Protein AF-M4B7A1-F1 (afdb_monomer)

pLDDT: mean 79.6, std 13.52, range [36.0, 95.0]

Mean predicted aligned error: 8.7 Å

Radius of gyration: 15.95 Å; Cα contacts (8 Å, |Δi|>4): 162; chains: 1; bounding box: 47×27×47 Å

Foldseek 3Di:
DPDPPPDDFDPVLQLQQQLVWAFPFDAPGDPQQRRGWTWGAGPNWIWIWRNNDLFWIWTDGPRDIDIGGHDPDDPPPPCPDDPPPDDCPDDDDDRHPSNCCRNGVD

Nearest PDB structures (foldseek):
  1t4q-assembly1_A  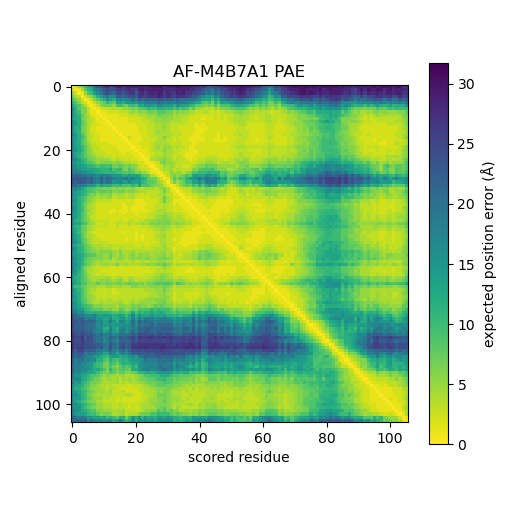TM=3.601E-01  e=7.080E+00  Homo sapiens
  31bi-assembly1_A  TM=3.281E-01  e=7.515E+00  Homo sapiens
  1too-assembly1_A  TM=3.413E-01  e=7.977E+00  Homo sapiens

Secondary structure (DSSP, 8-state):
-------PPPHHHHHHHHHT-EEEE-TTTSTT-TT-EEEEEETTEEEEEEE-SSSEEEEEESS-EEEEE--SS-PPPP----SSS--------PPPHHHHHHHH--

Organism: Hyaloperonospora arabidopsidis (strain Emoy2) (NCBI:txid559515)

Solvent-accessible surface area (backbone atoms only — not comparable to full-atom values): 6380 Å² total; per-residue (Å²): 135,81,77,82,76,84,77,76,62,56,67,67,35,44,54,49,11,51,32,64,43,42,81,74,36,54,56,71,69,42,82,77,13,45,70,10,28,24,47,27,52,23,86,88,43,61,28,43,34,31,25,51,50,74,46,32,37,37,32,45,37,95,90,53,70,47,80,45,73,62,71,97,59,85,69,79,74,74,84,78,66,62,88,77,81,66,74,83,86,72,79,88,76,81,80,34,74,57,22,41,31,61,72,62,65,94

Sequence (106 aa):
MESGKLTLPPINAIVRGIMSATRVAAPGSAGQCTNGQYDVSADGNKFTLCALSDQQFLLTGSNMDIAVDFANFWGTPPNFGSRSGCKKVVKPVSVTSIGKSLLTTK

Structure (mmCIF, N/CA/C/O backbone):
data_AF-M4B7A1-F1
#
_entry.id   AF-M4B7A1-F1
#
loop_
_atom_site.group_PDB
_atom_site.id
_atom_site.type_symbol
_atom_site.label_atom_id
_atom_site.label_alt_id
_atom_site.label_comp_id
_atom_site.label_asym_id
_atom_site.label_entity_id
_atom_site.label_seq_id
_atom_site.pdbx_PDB_ins_code
_atom_site.Cartn_x
_atom_site.Cartn_y
_atom_site.Cartn_z
_atom_site.occupancy
_atom_site.B_iso_or_equiv
_atom_site.auth_seq_id
_atom_site.auth_comp_id
_atom_site.auth_asym_id
_atom_site.auth_atom_id
_atom_site.pdbx_PDB_model_num
ATOM 1 N N . MET A 1 1 ? 7.398 0.462 33.583 1.00 36.00 1 MET A N 1
ATOM 2 C CA . MET A 1 1 ? 7.827 0.425 32.169 1.00 36.00 1 MET A CA 1
ATOM 3 C C . MET A 1 1 ? 6.661 -0.153 31.393 1.00 36.00 1 MET A C 1
ATOM 5 O O . MET A 1 1 ? 6.396 -1.340 31.515 1.00 36.00 1 MET A O 1
ATOM 9 N N . GLU A 1 2 ? 5.863 0.701 30.757 1.00 44.91 2 GLU A N 1
ATOM 10 C CA . GLU A 1 2 ? 4.679 0.264 30.015 1.00 44.91 2 GLU A CA 1
ATOM 11 C C . GLU A 1 2 ? 5.154 -0.376 28.709 1.00 44.91 2 GLU A C 1
ATOM 13 O O . GLU A 1 2 ? 5.884 0.247 27.938 1.00 44.91 2 GLU A O 1
ATOM 18 N N . SER A 1 3 ? 4.829 -1.655 28.517 1.00 50.06 3 SER A N 1
ATOM 19 C CA . SER A 1 3 ? 5.121 -2.395 27.291 1.00 50.06 3 SER A CA 1
ATOM 20 C C . SER A 1 3 ? 4.575 -1.595 26.110 1.00 50.06 3 SER A C 1
ATOM 22 O O . SER A 1 3 ? 3.367 -1.372 26.043 1.00 50.06 3 SER A O 1
ATOM 24 N N . GLY A 1 4 ? 5.452 -1.123 25.217 1.00 53.62 4 GLY A N 1
ATOM 25 C CA . GLY A 1 4 ? 5.074 -0.291 24.075 1.00 53.62 4 GLY A CA 1
ATOM 26 C C . GLY A 1 4 ? 3.923 -0.936 23.311 1.00 53.62 4 GLY A C 1
ATOM 27 O O . GLY A 1 4 ? 4.063 -2.022 22.750 1.00 53.62 4 GLY A O 1
ATOM 28 N N . LYS A 1 5 ? 2.749 -0.306 23.358 1.00 56.62 5 LYS A N 1
ATOM 29 C CA . LYS A 1 5 ? 1.529 -0.847 22.769 1.00 56.62 5 LYS A CA 1
ATOM 30 C C . LYS A 1 5 ? 1.660 -0.778 21.250 1.00 56.62 5 LYS A C 1
ATOM 32 O O . LYS A 1 5 ? 1.539 0.301 20.669 1.00 56.62 5 LYS A O 1
ATOM 37 N N . LEU A 1 6 ? 1.916 -1.921 20.610 1.00 62.50 6 LEU A N 1
ATOM 38 C CA . LEU A 1 6 ? 1.896 -2.041 19.154 1.00 62.50 6 LEU A CA 1
ATOM 39 C C . LEU A 1 6 ? 0.498 -1.643 18.662 1.00 62.50 6 LEU A C 1
ATOM 41 O O . LEU A 1 6 ? -0.471 -2.384 18.825 1.00 62.50 6 LEU A O 1
ATOM 45 N N . THR A 1 7 ? 0.385 -0.432 18.125 1.00 71.00 7 THR A N 1
ATOM 46 C CA . THR A 1 7 ? -0.884 0.113 17.644 1.00 71.00 7 THR A CA 1
ATOM 47 C C . THR A 1 7 ? -0.940 -0.108 16.144 1.00 71.00 7 THR A C 1
ATOM 49 O O . THR A 1 7 ? -0.351 0.642 15.371 1.00 71.00 7 THR A O 1
ATOM 52 N N . LEU A 1 8 ? -1.611 -1.186 15.746 1.00 78.12 8 LEU A N 1
ATOM 53 C CA . LEU A 1 8 ? -1.846 -1.495 14.341 1.00 78.12 8 LEU A CA 1
ATOM 54 C C . LEU A 1 8 ? -2.878 -0.507 13.779 1.00 78.12 8 LEU A C 1
ATOM 56 O O . LEU A 1 8 ? -3.968 -0.398 14.357 1.00 78.12 8 LEU A O 1
ATOM 60 N N . PRO A 1 9 ? -2.592 0.186 12.662 1.00 85.56 9 PRO A N 1
ATOM 61 C CA . PRO A 1 9 ? -3.597 1.011 12.015 1.00 85.56 9 PRO A CA 1
ATOM 62 C C . PRO A 1 9 ? -4.803 0.147 11.619 1.00 85.56 9 PRO A C 1
ATOM 64 O O . PRO A 1 9 ? -4.632 -1.003 11.197 1.00 85.56 9 PRO A O 1
ATOM 67 N N . PRO A 1 10 ? -6.035 0.676 11.686 1.00 87.31 10 PRO A N 1
ATOM 68 C CA . PRO A 1 10 ? -7.195 -0.040 11.175 1.00 87.31 10 PRO A CA 1
ATOM 69 C C . PRO A 1 10 ? -6.989 -0.434 9.706 1.00 87.31 10 PRO A C 1
ATOM 71 O O . PRO A 1 10 ? -6.509 0.378 8.916 1.00 87.31 10 PRO A O 1
ATOM 74 N N . ILE A 1 11 ? -7.441 -1.625 9.295 1.00 85.81 11 ILE A N 1
ATOM 75 C CA . ILE A 1 11 ? -7.291 -2.108 7.903 1.00 85.81 11 ILE A CA 1
ATOM 76 C C . ILE A 1 11 ? -7.790 -1.069 6.889 1.00 85.81 11 ILE A C 1
ATOM 78 O O . ILE A 1 11 ? -7.120 -0.776 5.906 1.00 85.81 11 ILE A O 1
ATOM 82 N N . ASN A 1 12 ? -8.927 -0.421 7.158 1.00 86.88 12 ASN A N 1
ATOM 83 C CA . ASN A 1 12 ? -9.449 0.624 6.272 1.00 86.88 12 ASN A CA 1
ATOM 84 C C . ASN A 1 12 ? -8.545 1.859 6.177 1.00 86.88 12 ASN A C 1
ATOM 86 O O . ASN A 1 12 ? -8.596 2.560 5.171 1.00 86.88 12 ASN A O 1
ATOM 90 N N . ALA A 1 13 ? -7.769 2.173 7.215 1.00 89.94 13 ALA A N 1
ATOM 91 C CA . ALA A 1 13 ? -6.789 3.249 7.159 1.00 89.94 13 ALA A CA 1
ATOM 92 C C . ALA A 1 13 ? -5.606 2.862 6.266 1.00 89.94 13 ALA A C 1
ATOM 94 O O . ALA A 1 13 ? -5.197 3.680 5.451 1.00 89.94 13 ALA A O 1
ATOM 95 N N . ILE A 1 14 ? -5.137 1.612 6.348 1.00 89.75 14 ILE A N 1
ATOM 96 C CA . ILE A 1 14 ? -4.092 1.073 5.464 1.00 89.75 14 ILE A CA 1
ATOM 97 C C . ILE A 1 14 ? -4.569 1.109 4.012 1.00 89.75 14 ILE A C 1
ATOM 99 O O . ILE A 1 14 ? -3.914 1.704 3.162 1.00 89.75 14 ILE A O 1
ATOM 103 N N . VAL A 1 15 ? -5.759 0.563 3.737 1.00 89.50 15 VAL A N 1
ATOM 104 C CA . VAL A 1 15 ? -6.344 0.558 2.388 1.00 89.50 15 VAL A CA 1
ATOM 105 C C . VAL A 1 15 ? -6.497 1.985 1.859 1.00 89.50 15 VAL A C 1
ATOM 107 O O . VAL A 1 15 ? -6.088 2.255 0.734 1.00 89.50 15 VAL A O 1
ATOM 110 N N . ARG A 1 16 ? -7.018 2.927 2.661 1.00 91.12 16 ARG A N 1
ATOM 111 C CA . ARG A 1 16 ? -7.093 4.346 2.266 1.00 91.12 16 ARG A CA 1
ATOM 112 C C . ARG A 1 16 ? -5.722 4.941 1.964 1.00 91.12 16 ARG A C 1
ATOM 114 O O . ARG A 1 16 ? -5.603 5.633 0.962 1.00 91.12 16 ARG A O 1
ATOM 121 N N . GLY A 1 17 ? -4.720 4.647 2.789 1.00 92.69 17 GLY A N 1
ATOM 122 C CA . GLY A 1 17 ? -3.351 5.107 2.587 1.00 92.69 17 GLY A CA 1
ATOM 123 C C . GLY A 1 17 ? -2.770 4.628 1.258 1.00 92.69 17 GLY A C 1
ATOM 124 O O . GLY A 1 17 ? -2.199 5.428 0.525 1.00 92.69 17 GLY A O 1
ATOM 125 N N . ILE A 1 18 ? -2.983 3.356 0.905 1.00 91.94 18 ILE A N 1
ATOM 126 C CA . ILE A 1 18 ? -2.575 2.800 -0.397 1.00 91.94 18 ILE A CA 1
ATOM 127 C C . ILE A 1 18 ? -3.319 3.515 -1.535 1.00 91.94 18 ILE A C 1
ATOM 129 O O . ILE A 1 18 ? -2.720 3.872 -2.546 1.00 91.94 18 ILE A O 1
ATOM 133 N N . MET A 1 19 ? -4.619 3.790 -1.370 1.00 92.19 19 MET A N 1
ATOM 134 C CA . MET A 1 19 ? -5.395 4.533 -2.372 1.00 92.19 19 MET A CA 1
ATOM 135 C C . MET A 1 19 ? -4.943 5.997 -2.519 1.00 92.19 19 MET A C 1
ATOM 137 O O . MET A 1 19 ? -5.276 6.635 -3.512 1.00 92.19 19 MET A O 1
ATOM 141 N N . SER A 1 20 ? -4.191 6.553 -1.574 1.00 93.00 20 SER A N 1
ATOM 142 C CA . SER A 1 20 ? -3.640 7.912 -1.643 1.00 93.00 20 SER A CA 1
ATOM 143 C C . SER A 1 20 ? -2.111 7.930 -1.696 1.00 93.00 20 SER A C 1
ATOM 145 O O . SER A 1 20 ? -1.502 8.928 -1.313 1.00 93.00 20 SER A O 1
ATOM 147 N N . ALA A 1 21 ? -1.487 6.825 -2.110 1.00 93.25 21 ALA A N 1
ATOM 148 C CA . ALA A 1 21 ? -0.037 6.707 -2.143 1.00 93.25 21 ALA A CA 1
ATOM 149 C C . ALA A 1 21 ? 0.586 7.720 -3.117 1.00 93.25 21 ALA A C 1
ATOM 151 O O . ALA A 1 21 ? 0.022 8.010 -4.174 1.00 93.25 21 ALA A O 1
ATOM 152 N N . THR A 1 22 ? 1.771 8.230 -2.786 1.00 93.88 22 THR A N 1
ATOM 153 C CA . THR A 1 22 ? 2.520 9.147 -3.662 1.00 93.88 22 THR A CA 1
ATOM 154 C C . THR A 1 22 ? 3.769 8.455 -4.175 1.00 93.88 22 THR A C 1
ATOM 156 O O . THR A 1 22 ? 4.528 7.914 -3.383 1.00 93.88 22 THR A O 1
ATOM 159 N N . ARG A 1 23 ? 4.002 8.452 -5.491 1.00 90.44 23 ARG A N 1
ATOM 160 C CA . ARG A 1 23 ? 5.191 7.817 -6.077 1.00 90.44 23 ARG A CA 1
ATOM 161 C C . ARG A 1 23 ? 6.456 8.584 -5.680 1.00 90.44 23 ARG A C 1
ATOM 163 O O . ARG A 1 23 ? 6.553 9.777 -5.943 1.00 90.44 23 ARG A O 1
ATOM 170 N N . VAL A 1 24 ? 7.425 7.867 -5.120 1.00 91.12 24 VAL A N 1
ATOM 171 C CA . VAL A 1 24 ? 8.759 8.365 -4.745 1.00 91.12 24 VAL A CA 1
ATOM 172 C C . VAL A 1 24 ? 9.808 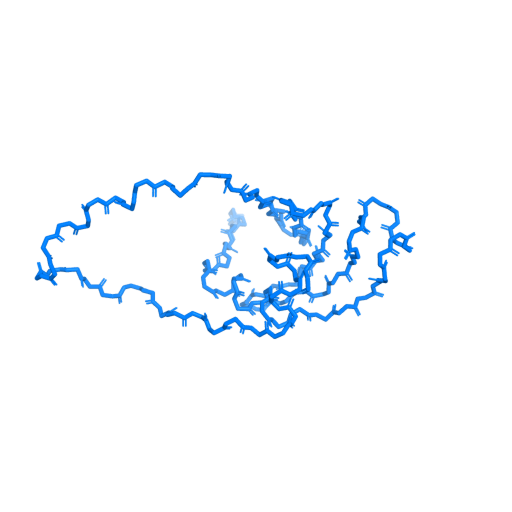7.911 -5.758 1.00 91.12 24 VAL A C 1
ATOM 174 O O . VAL A 1 24 ? 10.717 8.665 -6.088 1.00 91.12 24 VAL A O 1
ATOM 177 N N . ALA A 1 25 ? 9.653 6.702 -6.307 1.00 86.62 25 ALA A N 1
ATOM 178 C CA . ALA A 1 25 ?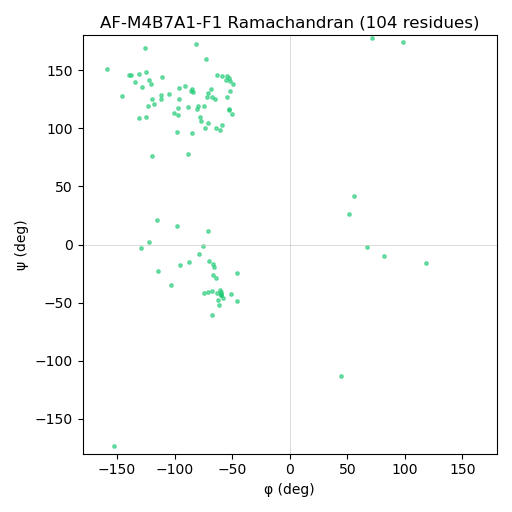 10.538 6.179 -7.341 1.00 86.62 25 ALA A CA 1
ATOM 179 C C . ALA A 1 25 ? 9.771 5.459 -8.455 1.00 86.62 25 ALA A C 1
ATOM 181 O O . ALA A 1 25 ? 8.740 4.809 -8.235 1.00 86.62 25 ALA A O 1
ATOM 182 N N . ALA A 1 26 ? 10.294 5.581 -9.673 1.00 82.44 26 ALA A N 1
ATOM 183 C CA . ALA A 1 26 ? 9.797 4.859 -10.833 1.00 82.44 26 ALA A CA 1
ATOM 184 C C . ALA A 1 26 ? 10.179 3.363 -10.767 1.00 82.44 26 ALA A C 1
ATOM 186 O O . ALA A 1 26 ? 11.114 2.993 -10.046 1.00 82.44 26 ALA A O 1
ATOM 187 N N . PRO A 1 27 ? 9.469 2.495 -11.511 1.00 79.62 27 PRO A N 1
ATOM 188 C CA . PRO A 1 27 ? 9.836 1.089 -11.659 1.00 79.62 27 PRO A CA 1
ATOM 189 C C . PRO A 1 27 ? 11.303 0.941 -12.084 1.00 79.62 27 PRO A C 1
ATOM 191 O O . PRO A 1 27 ? 11.817 1.756 -12.852 1.00 79.62 27 PRO A O 1
ATOM 194 N N . GLY A 1 28 ? 12.000 -0.054 -11.537 1.00 71.75 28 GLY A N 1
ATOM 195 C CA . GLY A 1 28 ? 13.422 -0.305 -11.820 1.00 71.75 28 GLY A CA 1
ATOM 196 C C . GLY A 1 28 ? 14.413 0.755 -11.313 1.00 71.75 28 GLY A C 1
ATOM 197 O O . GLY A 1 28 ? 15.615 0.572 -11.466 1.00 71.75 28 GLY A O 1
ATOM 198 N N . SER A 1 29 ? 13.943 1.846 -10.695 1.00 71.56 29 SER A N 1
ATOM 199 C CA . SER A 1 29 ? 14.809 2.915 -10.167 1.00 71.56 29 SER A CA 1
ATOM 200 C C . SER A 1 29 ? 15.140 2.749 -8.679 1.00 71.56 29 SER A C 1
ATOM 202 O O . SER A 1 29 ? 16.090 3.352 -8.191 1.00 71.56 29 SER A O 1
ATOM 204 N N . ALA A 1 30 ? 14.366 1.938 -7.950 1.00 64.81 30 ALA A N 1
ATOM 205 C CA . ALA A 1 30 ? 14.500 1.734 -6.508 1.00 64.81 30 ALA A CA 1
ATOM 206 C C . ALA A 1 30 ? 14.795 0.267 -6.174 1.00 64.81 30 ALA A C 1
ATOM 208 O O . ALA A 1 30 ? 13.911 -0.458 -5.729 1.00 64.81 30 ALA A O 1
ATOM 209 N N . GLY A 1 31 ? 16.039 -0.172 -6.391 1.00 73.75 31 GLY A N 1
ATOM 210 C CA . GLY A 1 31 ? 16.549 -1.463 -5.906 1.00 73.75 31 GLY A CA 1
ATOM 211 C C . GLY A 1 31 ? 15.587 -2.646 -6.106 1.00 73.75 31 GLY A C 1
ATOM 212 O O . GLY A 1 31 ? 15.318 -3.041 -7.235 1.00 73.75 31 GLY A O 1
ATOM 213 N N . GLN A 1 32 ? 15.079 -3.201 -4.996 1.00 75.19 32 GLN A N 1
ATOM 214 C CA . GLN A 1 32 ? 14.183 -4.371 -4.951 1.00 75.19 32 GLN A CA 1
ATOM 215 C C . GLN A 1 32 ? 12.704 -4.068 -5.284 1.00 75.19 32 GLN A C 1
ATOM 217 O O . GLN A 1 32 ? 11.910 -4.996 -5.422 1.00 75.19 32 GLN A O 1
ATOM 222 N N . CYS A 1 33 ? 12.307 -2.799 -5.421 1.00 86.00 33 CYS A N 1
ATOM 223 C CA . CYS A 1 33 ? 10.925 -2.396 -5.695 1.00 86.00 33 CYS A CA 1
ATOM 224 C C . CYS A 1 33 ? 10.649 -2.347 -7.202 1.00 86.00 33 CYS A C 1
ATOM 226 O O . CYS A 1 33 ? 10.622 -1.271 -7.810 1.00 86.00 33 CYS A O 1
ATOM 228 N N . THR A 1 34 ? 10.440 -3.520 -7.803 1.00 84.44 34 THR A N 1
ATOM 229 C CA . THR A 1 34 ? 10.234 -3.718 -9.248 1.00 84.44 34 THR A CA 1
ATOM 230 C C . THR A 1 34 ? 9.253 -2.716 -9.855 1.00 84.44 34 THR A C 1
ATOM 232 O O . THR A 1 34 ? 9.584 -2.047 -10.832 1.00 84.44 34 THR A O 1
ATOM 235 N N . ASN A 1 35 ? 8.090 -2.537 -9.223 1.00 85.88 35 ASN A N 1
ATOM 236 C CA . ASN A 1 35 ? 6.975 -1.717 -9.710 1.00 85.88 35 ASN A CA 1
ATOM 237 C C . ASN A 1 35 ? 6.942 -0.302 -9.087 1.00 85.88 35 ASN A C 1
ATOM 239 O O . ASN A 1 35 ? 5.953 0.439 -9.186 1.00 85.88 35 ASN A O 1
ATOM 243 N N . GLY A 1 36 ? 8.058 0.105 -8.480 1.00 89.00 36 GLY A N 1
ATOM 244 C CA . GLY A 1 36 ? 8.273 1.424 -7.900 1.00 89.00 36 GLY A CA 1
ATOM 245 C C . GLY A 1 36 ? 8.056 1.483 -6.391 1.00 89.00 36 GLY A C 1
ATOM 246 O O . GLY A 1 36 ? 7.621 0.528 -5.744 1.00 89.00 36 GLY A O 1
ATOM 247 N N . GLN A 1 37 ? 8.374 2.651 -5.843 1.00 92.25 37 GLN A N 1
ATOM 248 C CA . GLN A 1 37 ? 8.316 2.945 -4.414 1.00 92.25 37 GLN A CA 1
ATOM 249 C C . GLN A 1 37 ? 7.385 4.130 -4.165 1.00 92.25 37 GLN A C 1
ATOM 251 O O . GLN A 1 37 ? 7.379 5.084 -4.951 1.00 92.25 37 GLN A O 1
ATOM 256 N N . TYR A 1 38 ? 6.609 4.072 -3.084 1.00 93.50 38 TYR A N 1
ATOM 257 C CA . TYR A 1 38 ? 5.577 5.055 -2.776 1.00 93.50 38 TYR A CA 1
ATOM 258 C C . TYR A 1 38 ? 5.541 5.397 -1.288 1.00 93.50 38 TYR A C 1
ATOM 260 O O . TYR A 1 38 ? 5.720 4.525 -0.442 1.00 93.50 38 TYR A O 1
ATOM 268 N N . ASP A 1 39 ? 5.222 6.646 -0.973 1.00 95.00 39 ASP A N 1
ATOM 269 C CA . ASP A 1 39 ? 4.905 7.077 0.382 1.00 95.00 39 ASP A CA 1
ATOM 270 C C . ASP A 1 39 ? 3.436 6.799 0.682 1.00 95.00 39 ASP A C 1
ATOM 272 O O . ASP A 1 39 ? 2.540 7.156 -0.093 1.00 95.00 39 ASP A O 1
ATOM 276 N N . VAL A 1 40 ? 3.188 6.183 1.834 1.00 94.56 40 VAL A N 1
ATOM 277 C CA . VAL A 1 40 ? 1.858 5.829 2.325 1.00 94.56 40 VAL A CA 1
ATOM 278 C C . VAL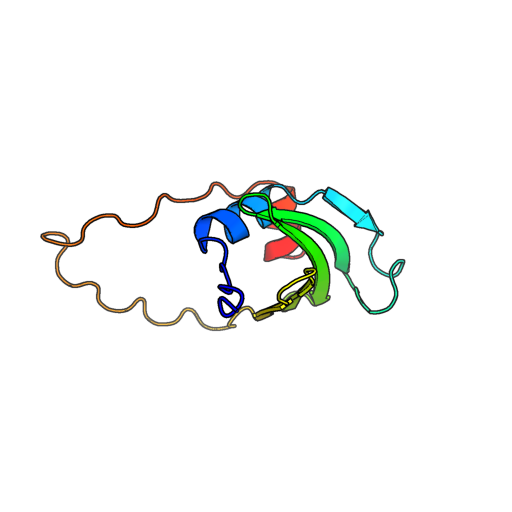 A 1 40 ? 1.687 6.353 3.747 1.00 94.56 40 VAL A C 1
ATOM 280 O O . VAL A 1 40 ? 2.562 6.206 4.596 1.00 94.56 40 VAL A O 1
ATOM 283 N N . SER A 1 41 ? 0.529 6.950 4.026 1.00 93.31 41 SER A N 1
ATOM 284 C CA . SER A 1 41 ? 0.133 7.356 5.375 1.00 93.31 41 SER A CA 1
ATOM 285 C C . SER A 1 41 ? -1.150 6.638 5.772 1.00 93.31 41 SER A C 1
ATOM 287 O O . SER A 1 41 ? -2.149 6.707 5.056 1.00 93.31 41 SER A O 1
ATOM 289 N N . ALA A 1 42 ? -1.128 5.949 6.909 1.00 91.50 42 ALA A N 1
ATOM 290 C CA . ALA A 1 42 ? -2.278 5.243 7.455 1.00 91.50 42 ALA A CA 1
ATOM 291 C C . ALA A 1 42 ? -2.453 5.601 8.933 1.00 91.50 42 ALA A C 1
ATOM 293 O O . ALA A 1 42 ? -1.675 5.188 9.791 1.00 91.50 42 ALA A O 1
ATOM 294 N N . ASP A 1 43 ? -3.498 6.377 9.225 1.00 89.06 43 ASP A N 1
ATOM 295 C CA . ASP A 1 43 ? -3.848 6.798 10.590 1.00 89.06 43 ASP A CA 1
ATOM 296 C C . ASP A 1 43 ? -2.693 7.514 11.320 1.00 89.06 43 ASP A C 1
ATOM 298 O O . ASP A 1 43 ? -2.382 7.235 12.472 1.00 89.06 43 ASP A O 1
ATOM 302 N N . GLY A 1 44 ? -1.983 8.392 10.601 1.00 86.94 44 GLY A N 1
ATOM 303 C CA . GLY A 1 44 ? -0.817 9.121 11.116 1.00 86.94 44 GLY A CA 1
ATOM 304 C C . GLY A 1 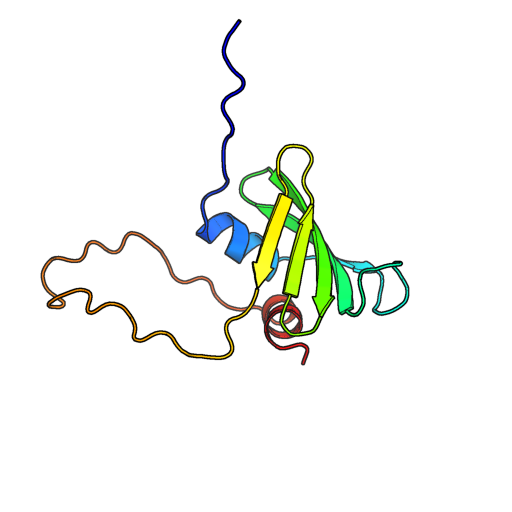44 ? 0.499 8.335 11.090 1.00 86.94 44 GLY A C 1
ATOM 305 O O . GLY A 1 44 ? 1.561 8.933 11.257 1.00 86.94 44 GLY A O 1
ATOM 306 N N . ASN A 1 45 ? 0.458 7.030 10.812 1.00 89.00 45 ASN A N 1
ATOM 307 C CA . ASN A 1 45 ? 1.651 6.205 10.646 1.00 89.00 45 ASN A CA 1
ATOM 308 C C . ASN A 1 45 ? 2.167 6.311 9.212 1.00 89.00 45 ASN A C 1
ATOM 310 O O . ASN A 1 45 ? 1.392 6.203 8.258 1.00 89.00 45 ASN A O 1
ATOM 314 N N . LYS A 1 46 ? 3.477 6.510 9.065 1.00 92.75 46 LYS A N 1
ATOM 315 C CA . LYS A 1 46 ? 4.143 6.603 7.764 1.00 92.75 46 LYS A CA 1
ATOM 316 C C . LYS A 1 46 ? 4.734 5.256 7.377 1.00 92.75 46 LYS A C 1
ATOM 318 O O . LYS A 1 46 ? 5.407 4.619 8.185 1.00 92.75 46 LYS A O 1
ATOM 323 N N . PHE A 1 47 ? 4.510 4.883 6.128 1.00 93.62 47 PHE A N 1
ATOM 324 C CA . PHE A 1 47 ? 5.024 3.672 5.516 1.00 93.62 47 PHE A CA 1
ATOM 325 C C . PHE A 1 47 ? 5.659 3.998 4.172 1.00 93.62 47 PHE A C 1
ATOM 327 O O . PHE A 1 47 ? 5.184 4.864 3.437 1.00 93.62 47 PHE A O 1
ATOM 334 N N . THR A 1 48 ? 6.696 3.245 3.834 1.00 94.25 48 THR A N 1
ATOM 335 C CA . THR A 1 48 ? 7.202 3.135 2.470 1.00 94.25 48 THR A CA 1
ATOM 336 C C . THR A 1 48 ? 6.606 1.885 1.845 1.00 94.25 48 THR A C 1
ATOM 338 O O . THR A 1 48 ? 6.853 0.785 2.326 1.00 94.25 48 THR A O 1
ATOM 341 N N . LEU A 1 49 ? 5.822 2.035 0.781 1.00 93.38 49 LEU A N 1
ATOM 342 C CA . LEU A 1 49 ? 5.330 0.918 -0.016 1.00 93.38 49 LEU A CA 1
ATOM 343 C C . LEU A 1 49 ? 6.342 0.597 -1.114 1.00 93.38 49 LEU A C 1
ATOM 345 O O . LEU A 1 49 ? 6.599 1.414 -1.998 1.00 93.38 49 LEU A O 1
ATOM 349 N N . CYS A 1 50 ? 6.879 -0.613 -1.066 1.00 92.44 50 CYS A N 1
ATOM 350 C CA . CYS A 1 50 ? 7.709 -1.220 -2.090 1.00 92.44 50 CYS A CA 1
ATOM 351 C C . CYS A 1 50 ? 6.850 -2.186 -2.906 1.00 92.44 50 CYS A C 1
ATOM 353 O O . CYS A 1 50 ? 6.361 -3.192 -2.381 1.00 92.44 50 CYS A O 1
ATOM 355 N N . ALA A 1 51 ? 6.629 -1.870 -4.183 1.00 89.81 51 ALA A N 1
ATOM 356 C CA . ALA A 1 51 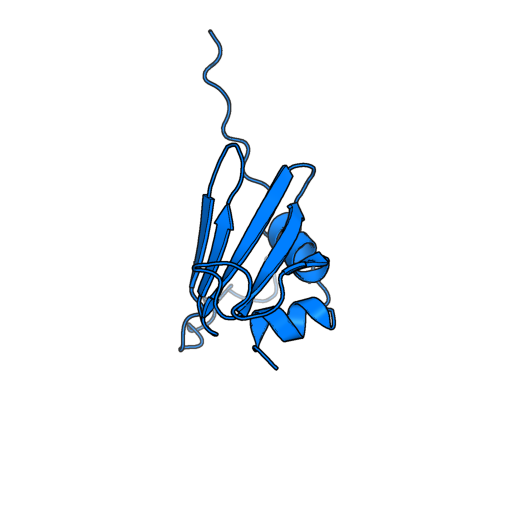? 5.862 -2.742 -5.055 1.00 89.81 51 ALA A CA 1
ATOM 357 C C . ALA A 1 51 ? 6.777 -3.828 -5.643 1.00 89.81 51 ALA A C 1
ATOM 359 O O . ALA A 1 51 ? 7.498 -3.580 -6.610 1.00 89.81 51 ALA A O 1
ATOM 360 N N . LEU A 1 52 ? 6.790 -5.008 -5.014 1.00 88.62 52 LEU A N 1
ATOM 361 C CA . LEU A 1 52 ? 7.730 -6.095 -5.313 1.00 88.62 52 LEU A CA 1
ATOM 362 C C . LEU A 1 52 ? 7.375 -6.814 -6.620 1.00 88.62 52 LEU A C 1
ATOM 364 O O . LEU A 1 52 ? 8.257 -7.117 -7.422 1.00 88.62 52 LEU A O 1
ATOM 368 N N . SER A 1 53 ? 6.084 -7.058 -6.843 1.00 85.19 53 SER A N 1
ATOM 369 C CA . SER A 1 53 ? 5.542 -7.655 -8.067 1.00 85.19 53 SER A CA 1
ATOM 370 C C . SER A 1 53 ? 4.098 -7.202 -8.295 1.00 85.19 53 SER A C 1
ATOM 372 O O . SER A 1 53 ? 3.574 -6.364 -7.561 1.00 85.19 53 SER A O 1
ATOM 374 N N . ASP A 1 54 ? 3.433 -7.780 -9.292 1.00 82.12 54 ASP A N 1
ATOM 375 C CA . ASP A 1 54 ? 2.014 -7.541 -9.574 1.00 82.12 54 ASP A CA 1
ATOM 376 C C . ASP A 1 54 ? 1.075 -8.132 -8.518 1.00 82.12 54 ASP A C 1
ATOM 378 O O . ASP A 1 54 ? -0.105 -7.795 -8.466 1.00 82.12 54 ASP A O 1
ATOM 382 N N . GLN A 1 55 ? 1.600 -9.018 -7.670 1.00 83.75 55 GLN A N 1
ATOM 383 C CA . GLN A 1 55 ? 0.831 -9.736 -6.658 1.00 83.75 55 GLN A CA 1
ATOM 384 C C . GLN A 1 55 ? 1.351 -9.507 -5.244 1.00 83.75 55 GLN A C 1
ATOM 386 O O . GLN A 1 55 ? 0.806 -10.081 -4.307 1.00 83.75 55 GLN A O 1
ATOM 391 N N . GLN A 1 56 ? 2.375 -8.675 -5.070 1.00 88.38 56 GLN A N 1
ATOM 392 C CA . GLN A 1 56 ? 3.013 -8.526 -3.776 1.00 88.38 56 GLN A CA 1
ATOM 393 C C . GLN A 1 56 ? 3.496 -7.104 -3.536 1.00 88.38 56 GLN A C 1
ATOM 395 O O . GLN A 1 56 ? 4.281 -6.565 -4.322 1.00 88.38 56 GLN A O 1
ATOM 400 N N . PHE A 1 57 ? 3.092 -6.538 -2.398 1.00 90.38 57 PHE A N 1
ATOM 401 C CA . PHE A 1 57 ? 3.628 -5.282 -1.880 1.00 90.38 57 PHE A CA 1
ATOM 402 C C . PHE A 1 57 ? 4.150 -5.469 -0.460 1.00 90.38 57 PHE A C 1
ATOM 404 O O . PHE A 1 57 ? 3.596 -6.235 0.328 1.00 90.38 57 PHE A O 1
ATOM 411 N N . LEU A 1 58 ? 5.179 -4.699 -0.121 1.00 92.50 58 LEU A N 1
ATOM 412 C CA . LEU A 1 58 ? 5.691 -4.578 1.236 1.00 92.50 58 LEU A CA 1
ATOM 413 C C . LEU A 1 58 ? 5.545 -3.127 1.691 1.00 92.50 58 LEU A C 1
ATOM 415 O O . LEU A 1 58 ? 6.090 -2.229 1.057 1.00 92.50 58 LEU A O 1
ATOM 419 N N . LEU A 1 59 ? 4.805 -2.890 2.772 1.00 92.31 59 LEU A N 1
ATOM 420 C CA . LEU A 1 59 ? 4.779 -1.602 3.455 1.00 92.31 59 LEU A CA 1
ATOM 421 C C . LEU A 1 59 ? 5.743 -1.660 4.636 1.00 92.31 59 LEU A C 1
ATOM 423 O O . LEU A 1 59 ? 5.461 -2.345 5.615 1.00 92.31 59 LEU A O 1
ATOM 427 N N . THR A 1 60 ? 6.843 -0.924 4.558 1.00 93.25 60 THR A N 1
ATOM 428 C CA . THR A 1 60 ? 7.842 -0.827 5.625 1.00 93.25 60 THR A CA 1
ATOM 429 C C . THR A 1 60 ? 7.580 0.411 6.469 1.00 93.25 60 THR A C 1
ATOM 431 O O . THR A 1 60 ? 7.485 1.520 5.937 1.00 93.25 60 THR A O 1
ATOM 434 N N . GLY A 1 61 ? 7.438 0.236 7.778 1.00 89.56 61 GLY A N 1
ATOM 435 C CA . GLY A 1 61 ? 7.197 1.313 8.739 1.00 89.56 61 GLY A CA 1
ATOM 436 C C . GLY A 1 61 ? 8.232 1.302 9.860 1.00 89.56 61 GLY A C 1
ATOM 437 O O . GLY A 1 61 ? 8.977 0.346 10.029 1.00 89.56 61 GLY A O 1
ATOM 438 N N . SER A 1 62 ? 8.276 2.355 10.680 1.00 83.81 62 SER A N 1
ATOM 439 C CA . SER A 1 62 ? 9.237 2.419 11.797 1.00 83.81 62 SER A CA 1
ATOM 440 C C . SER A 1 62 ? 8.975 1.377 12.890 1.00 83.81 62 SER A C 1
ATOM 442 O O . SER A 1 62 ? 9.885 1.008 13.624 1.00 83.81 62 SER A O 1
ATOM 444 N N . ASN A 1 63 ? 7.717 0.948 13.023 1.00 82.19 63 ASN A N 1
ATOM 445 C CA . ASN A 1 63 ? 7.252 0.099 14.121 1.00 82.19 63 ASN A CA 1
ATOM 446 C C . ASN A 1 63 ? 6.800 -1.285 13.645 1.00 82.19 63 ASN A C 1
ATOM 448 O O . ASN A 1 63 ? 6.708 -2.208 14.450 1.00 82.19 63 ASN A O 1
ATOM 452 N N . MET A 1 64 ? 6.430 -1.405 12.369 1.00 85.75 64 MET A N 1
ATOM 453 C CA . MET A 1 64 ? 5.904 -2.633 11.794 1.00 85.75 64 MET A CA 1
ATOM 454 C C . MET A 1 64 ? 6.070 -2.638 10.280 1.00 85.75 64 MET A C 1
ATOM 456 O O . MET A 1 64 ? 5.946 -1.589 9.642 1.00 85.75 64 MET 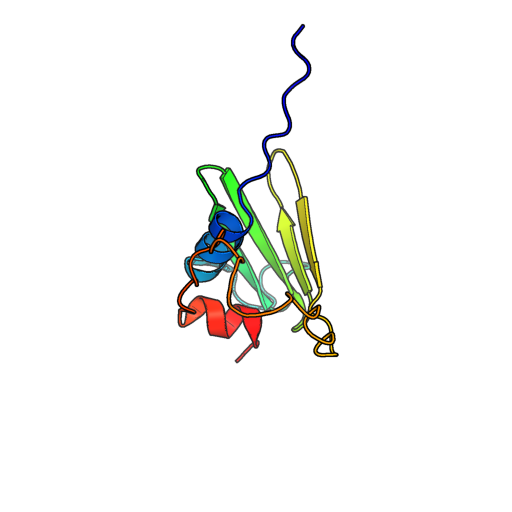A O 1
ATOM 460 N N . ASP A 1 65 ? 6.200 -3.843 9.741 1.00 90.50 65 ASP A N 1
ATOM 461 C CA . ASP A 1 65 ? 6.133 -4.105 8.312 1.00 90.50 65 ASP A CA 1
ATOM 462 C C . ASP A 1 65 ? 4.857 -4.884 7.990 1.00 90.50 65 ASP A C 1
ATOM 464 O O . ASP A 1 65 ? 4.395 -5.714 8.778 1.00 90.50 65 ASP A O 1
ATOM 468 N N . ILE A 1 66 ? 4.265 -4.601 6.833 1.00 88.88 66 ILE A N 1
ATOM 469 C CA . ILE A 1 66 ? 3.055 -5.263 6.346 1.00 88.88 66 ILE A CA 1
ATOM 470 C C . ILE A 1 66 ? 3.351 -5.825 4.962 1.00 88.88 66 ILE A C 1
ATOM 472 O O . ILE A 1 66 ? 3.471 -5.075 3.993 1.00 88.88 66 ILE A O 1
ATOM 476 N N . ALA A 1 67 ? 3.438 -7.149 4.871 1.00 89.88 67 ALA A N 1
ATOM 477 C CA . ALA A 1 67 ? 3.459 -7.856 3.600 1.00 89.88 67 ALA A CA 1
ATOM 478 C C . ALA A 1 67 ? 2.020 -8.110 3.130 1.00 89.88 67 ALA A C 1
ATOM 480 O O . ALA A 1 67 ? 1.169 -8.548 3.908 1.00 89.88 67 ALA A O 1
ATOM 481 N N . VAL A 1 68 ? 1.747 -7.809 1.863 1.00 86.44 68 VAL A N 1
ATOM 482 C CA . VAL A 1 68 ? 0.451 -8.037 1.223 1.00 86.44 68 VAL A CA 1
ATOM 483 C C . VAL A 1 68 ? 0.671 -8.910 0.002 1.00 86.44 68 VAL A C 1
ATOM 485 O O . VAL A 1 68 ? 1.338 -8.476 -0.933 1.00 86.44 68 VAL A O 1
ATOM 488 N N . ASP A 1 69 ? 0.051 -10.088 0.006 1.00 84.94 69 ASP A N 1
ATOM 489 C CA . ASP A 1 69 ? 0.024 -11.014 -1.123 1.00 84.94 69 ASP A CA 1
ATOM 490 C C . ASP A 1 69 ? -1.400 -11.107 -1.683 1.00 84.94 69 ASP A C 1
ATOM 492 O O . ASP A 1 69 ? -2.357 -11.409 -0.959 1.00 84.94 69 ASP A O 1
ATOM 496 N N . PHE A 1 70 ? -1.561 -10.853 -2.981 1.00 79.62 70 PHE A N 1
ATOM 497 C CA . PHE A 1 70 ? -2.841 -11.027 -3.658 1.00 79.62 70 PHE A CA 1
ATOM 498 C C . PHE A 1 70 ? -3.059 -12.500 -3.976 1.00 79.62 70 PHE A C 1
ATOM 500 O O . PHE A 1 70 ? -2.313 -13.123 -4.730 1.00 79.62 70 PHE A O 1
ATOM 507 N N . ALA A 1 71 ? -4.125 -13.062 -3.414 1.00 76.38 71 ALA A N 1
ATOM 508 C CA . ALA A 1 71 ? -4.544 -14.410 -3.746 1.00 76.38 71 ALA A CA 1
ATOM 509 C C . ALA A 1 71 ? -5.066 -14.472 -5.191 1.00 76.38 71 ALA A C 1
ATOM 511 O O . ALA A 1 71 ? -5.919 -13.684 -5.597 1.00 76.38 71 ALA A O 1
ATOM 512 N N . ASN A 1 72 ? -4.615 -15.481 -5.938 1.00 72.06 72 ASN A N 1
ATOM 513 C CA . ASN A 1 72 ? -5.082 -15.773 -7.300 1.00 72.06 72 ASN A CA 1
ATOM 514 C C . ASN A 1 72 ? -6.470 -16.431 -7.347 1.00 72.06 72 ASN A C 1
ATOM 516 O O . ASN A 1 72 ? -6.996 -16.715 -8.422 1.00 72.06 72 ASN A O 1
ATOM 520 N N . PHE A 1 73 ? -7.065 -16.689 -6.186 1.00 72.31 73 PHE A N 1
ATOM 521 C CA . PHE A 1 73 ? -8.400 -17.241 -6.064 1.00 72.31 73 PHE A CA 1
ATOM 522 C C . PHE A 1 73 ? -9.280 -16.277 -5.278 1.00 72.31 73 PHE A C 1
ATOM 524 O O . PHE A 1 73 ? -8.894 -15.719 -4.250 1.00 72.31 73 PHE A O 1
ATOM 531 N N . TRP A 1 74 ? -10.505 -16.117 -5.760 1.00 65.75 74 TRP A N 1
ATOM 532 C CA . TRP A 1 74 ? -11.560 -15.493 -4.990 1.00 65.75 74 TRP A CA 1
ATOM 533 C C . TRP A 1 74 ? -11.947 -16.533 -3.949 1.00 65.75 74 TRP A C 1
ATOM 535 O O . TRP A 1 74 ? -12.619 -17.512 -4.272 1.00 65.75 74 TRP A O 1
ATOM 545 N N . GLY A 1 75 ? -11.450 -16.386 -2.718 1.00 60.78 75 GLY A N 1
ATOM 546 C CA . GLY A 1 75 ? -11.956 -17.194 -1.614 1.00 60.78 75 GLY A CA 1
ATOM 547 C C . GLY A 1 75 ? -13.479 -17.112 -1.628 1.00 60.78 75 GLY A C 1
ATOM 548 O O . GLY A 1 75 ? -14.028 -16.038 -1.892 1.00 60.78 75 GLY A O 1
ATOM 549 N N . THR A 1 76 ? -14.171 -18.231 -1.401 1.00 61.50 76 THR A N 1
ATOM 550 C CA . THR A 1 76 ? -15.619 -18.179 -1.196 1.00 61.50 76 THR A CA 1
ATOM 551 C C . THR A 1 76 ? -15.847 -17.151 -0.093 1.00 61.50 76 THR A C 1
ATOM 553 O O . THR A 1 76 ? -15.308 -17.351 1.001 1.00 61.50 76 THR A O 1
ATOM 556 N N . PRO A 1 77 ? -16.537 -16.022 -0.357 1.00 57.28 77 PRO A N 1
ATOM 557 C CA . PRO A 1 77 ? -16.785 -15.060 0.698 1.00 57.28 77 PRO A CA 1
ATOM 558 C C . PRO A 1 77 ? -17.460 -15.845 1.821 1.00 57.28 77 PRO A C 1
ATOM 560 O O . PRO A 1 77 ? -18.410 -16.584 1.530 1.00 57.28 77 PRO A O 1
ATOM 563 N N . PRO A 1 78 ? -16.940 -15.789 3.061 1.00 57.44 78 PRO A N 1
ATOM 564 C CA . PRO A 1 78 ? -17.530 -16.553 4.143 1.00 57.44 78 PRO A CA 1
ATOM 565 C C . PRO A 1 78 ? -19.018 -16.224 4.165 1.00 57.44 78 PRO A C 1
ATOM 567 O O . PRO A 1 78 ? -19.397 -15.061 4.017 1.00 57.44 78 PRO A O 1
ATOM 570 N N . ASN A 1 79 ? -19.866 -17.252 4.235 1.00 56.78 79 ASN A N 1
ATOM 571 C CA . ASN A 1 79 ? -21.307 -17.058 4.275 1.00 56.78 79 ASN A CA 1
ATOM 572 C C . ASN A 1 79 ? -21.610 -16.228 5.529 1.00 56.78 79 ASN A C 1
ATOM 574 O O . ASN A 1 79 ? -21.629 -16.758 6.636 1.00 56.78 79 ASN A O 1
ATOM 578 N N . PHE A 1 80 ? -21.782 -14.915 5.364 1.00 55.97 80 PHE A N 1
ATOM 579 C CA . PHE A 1 80 ? -21.930 -13.962 6.466 1.00 55.97 80 PHE A CA 1
ATOM 580 C C . PHE A 1 80 ? -23.283 -14.100 7.189 1.00 55.97 80 PHE A C 1
ATOM 582 O O . PHE A 1 80 ? -23.637 -13.252 8.001 1.00 55.97 80 PHE A O 1
ATOM 589 N N . GLY A 1 81 ? -24.039 -15.169 6.923 1.00 56.06 81 GLY A N 1
ATOM 590 C CA . GLY A 1 81 ? -25.407 -15.320 7.382 1.00 56.06 81 GLY A CA 1
ATOM 591 C C . GLY A 1 81 ? -26.355 -14.375 6.642 1.00 56.06 81 GLY A C 1
ATOM 592 O O . GLY A 1 81 ? -25.973 -13.595 5.767 1.00 56.06 81 GLY A O 1
ATOM 593 N N . SER A 1 82 ? -27.638 -14.477 6.974 1.00 57.81 82 SER A N 1
ATOM 594 C CA . SER A 1 82 ? -28.695 -13.624 6.430 1.00 57.81 82 SER A CA 1
ATOM 595 C C . SER A 1 82 ? -28.371 -12.132 6.588 1.00 57.81 82 SER A C 1
ATOM 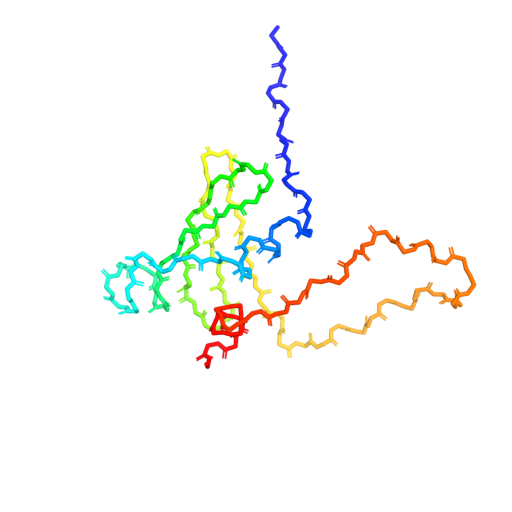597 O O . SER A 1 82 ? -27.896 -11.712 7.639 1.00 57.81 82 SER A O 1
ATOM 599 N N . ARG A 1 83 ? -28.736 -11.308 5.590 1.00 57.06 83 ARG A N 1
ATOM 600 C CA . ARG A 1 83 ? -28.657 -9.825 5.612 1.00 57.06 83 ARG A CA 1
ATOM 601 C C . ARG A 1 83 ? -29.186 -9.177 6.905 1.00 57.06 83 ARG A C 1
ATOM 603 O O . ARG A 1 83 ? -28.803 -8.052 7.218 1.00 57.06 83 ARG A O 1
ATOM 610 N N . SER A 1 84 ? -30.073 -9.852 7.632 1.00 63.47 84 SER A N 1
ATOM 611 C CA . SER A 1 84 ? -30.534 -9.464 8.962 1.00 63.47 84 SER A CA 1
ATOM 612 C C . SER A 1 84 ? -29.495 -9.825 10.030 1.00 63.47 84 SER A C 1
ATOM 614 O O . SER A 1 84 ? -29.312 -10.997 10.345 1.00 63.47 84 SER A O 1
ATOM 616 N N . GLY A 1 85 ? -28.848 -8.813 10.614 1.00 60.59 85 GLY A N 1
ATOM 617 C CA . GLY A 1 85 ? -28.011 -8.967 11.814 1.00 60.59 85 GLY A CA 1
ATOM 618 C C . GLY A 1 85 ? -26.534 -8.600 11.645 1.00 60.59 85 GLY A C 1
ATOM 619 O O . GLY A 1 85 ? -25.858 -8.346 12.640 1.00 60.59 85 GLY A O 1
ATOM 620 N N . CYS A 1 86 ? -26.021 -8.477 10.418 1.00 64.69 86 CYS A N 1
ATOM 621 C CA . CYS A 1 86 ? -24.648 -8.014 10.206 1.00 64.69 86 CYS A CA 1
ATOM 622 C C . CYS A 1 86 ? -24.553 -6.496 10.388 1.00 64.69 86 CYS A C 1
ATOM 624 O O . CYS A 1 86 ? -24.953 -5.718 9.518 1.00 64.69 86 CYS A O 1
ATOM 626 N N . LYS A 1 87 ? -23.967 -6.048 11.502 1.00 68.31 87 LYS A N 1
ATOM 627 C CA . LYS A 1 87 ? -23.588 -4.642 11.652 1.00 68.31 87 LYS A CA 1
ATOM 628 C C . LYS A 1 87 ? -22.495 -4.327 10.632 1.00 68.31 87 LYS A C 1
ATOM 630 O O . LYS A 1 87 ? -21.456 -4.981 10.602 1.00 68.31 87 LYS A O 1
ATOM 635 N N . LYS A 1 88 ? -22.707 -3.306 9.800 1.00 67.31 88 LYS A N 1
ATOM 636 C CA . LYS A 1 88 ? -21.664 -2.798 8.903 1.00 67.31 88 LYS A CA 1
ATOM 637 C C . LYS A 1 88 ? -20.525 -2.226 9.750 1.00 67.31 88 LYS A C 1
ATOM 639 O O . LYS A 1 88 ? -20.629 -1.114 10.259 1.00 67.31 88 LYS A O 1
ATOM 644 N N . VAL A 1 89 ? -19.456 -2.999 9.915 1.00 71.44 89 VAL A N 1
ATOM 645 C CA . VAL A 1 89 ? -18.272 -2.608 10.702 1.00 71.44 89 VAL A CA 1
ATOM 646 C C . VAL A 1 89 ? -17.240 -1.835 9.881 1.00 71.44 89 VAL A C 1
ATOM 648 O O . VAL A 1 89 ? -16.369 -1.179 10.443 1.00 71.44 89 VAL A O 1
ATOM 651 N N . VAL A 1 90 ? -17.354 -1.861 8.549 1.00 68.50 90 VAL A N 1
ATOM 652 C CA . VAL A 1 90 ? -16.407 -1.210 7.639 1.00 68.50 90 VAL A CA 1
ATOM 653 C C . VAL A 1 90 ? -17.113 -0.431 6.531 1.00 68.50 90 VAL A C 1
ATOM 655 O O . VAL A 1 90 ? -18.131 -0.853 5.976 1.00 68.50 90 VAL A O 1
ATOM 658 N N . LYS A 1 91 ? -16.574 0.752 6.218 1.00 74.81 91 LYS A N 1
ATOM 659 C CA . LYS A 1 91 ? -17.009 1.557 5.074 1.00 74.81 91 LYS A CA 1
ATOM 660 C C . LYS A 1 91 ? -16.167 1.172 3.853 1.00 74.81 91 LYS A C 1
ATOM 662 O O . LYS A 1 91 ? -14.952 1.062 4.009 1.00 74.81 91 LYS A O 1
ATOM 667 N N . PRO A 1 92 ? -16.782 1.000 2.669 1.00 78.00 92 PRO A N 1
ATOM 668 C CA . PRO A 1 92 ? -16.041 0.818 1.428 1.00 78.00 92 PRO A CA 1
ATOM 669 C C . PRO A 1 92 ? -15.049 1.961 1.215 1.00 78.00 92 PRO A C 1
ATOM 671 O O . PRO A 1 92 ? -15.342 3.109 1.562 1.00 78.00 92 PRO A O 1
ATOM 674 N N . VAL A 1 93 ? -13.898 1.640 0.633 1.00 82.19 93 VAL A N 1
ATOM 675 C CA . VAL A 1 93 ? -12.909 2.624 0.193 1.00 82.19 93 VAL A CA 1
ATOM 676 C C . VAL A 1 93 ? -12.989 2.720 -1.326 1.00 82.19 93 VAL A C 1
ATOM 678 O O . VAL A 1 93 ? -12.968 1.699 -2.011 1.00 82.19 93 VAL A O 1
ATOM 681 N N . SER A 1 94 ? -13.105 3.937 -1.852 1.00 86.56 94 SER A N 1
ATOM 682 C CA . SER A 1 94 ? -13.082 4.169 -3.296 1.00 86.56 94 SER A CA 1
ATOM 683 C C . SER A 1 94 ? -11.677 3.939 -3.845 1.00 86.56 94 SER A C 1
ATOM 685 O O . SER A 1 94 ? -10.710 4.494 -3.323 1.00 86.56 94 SER A O 1
ATOM 687 N N . VAL A 1 95 ? -11.572 3.150 -4.914 1.00 86.06 95 VAL A N 1
ATOM 688 C CA . VAL A 1 95 ? -10.292 2.881 -5.576 1.00 86.06 95 VAL A CA 1
ATOM 689 C C . VAL A 1 95 ? -9.935 4.049 -6.496 1.00 86.06 95 VAL A C 1
ATOM 691 O O . VAL A 1 95 ? -10.656 4.340 -7.452 1.00 86.06 95 VAL A O 1
ATOM 694 N N . THR A 1 96 ? -8.828 4.726 -6.200 1.00 89.81 96 THR A N 1
ATOM 695 C CA . THR A 1 96 ? -8.286 5.844 -6.994 1.00 89.81 96 THR A CA 1
ATOM 696 C C . THR A 1 96 ? -7.473 5.338 -8.187 1.00 89.81 96 THR A C 1
ATOM 698 O O . THR A 1 96 ? -7.193 4.146 -8.290 1.00 89.81 96 THR A O 1
ATOM 701 N N . SER A 1 97 ? -7.040 6.228 -9.085 1.00 88.81 97 SER A N 1
ATOM 702 C CA . SER A 1 97 ? -6.155 5.850 -10.198 1.00 88.81 97 SER A CA 1
ATOM 703 C C . SER A 1 97 ? -4.828 5.257 -9.716 1.00 88.81 97 SER A C 1
ATOM 705 O O . SER A 1 97 ? -4.391 4.246 -10.255 1.00 88.81 97 SER A O 1
ATOM 707 N N . ILE A 1 98 ? -4.222 5.824 -8.662 1.00 87.56 98 ILE A N 1
ATOM 708 C CA . ILE A 1 98 ? -2.995 5.259 -8.080 1.00 87.56 98 ILE A CA 1
ATOM 709 C C . ILE A 1 98 ? -3.267 3.9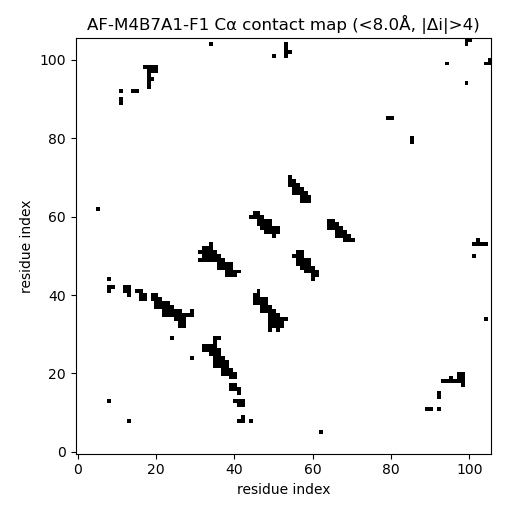10 -7.418 1.00 87.56 98 ILE A C 1
ATOM 711 O O . ILE A 1 98 ? -2.509 2.967 -7.605 1.00 87.56 98 ILE A O 1
ATOM 715 N N . GLY A 1 99 ? -4.403 3.790 -6.726 1.00 85.62 99 GLY A N 1
ATOM 716 C CA . GLY A 1 99 ? -4.852 2.535 -6.147 1.00 85.62 99 GLY A CA 1
ATOM 717 C C . GLY A 1 99 ? -5.049 1.454 -7.203 1.00 85.62 99 GLY A C 1
ATOM 718 O O . GLY A 1 99 ? -4.606 0.334 -7.002 1.00 85.62 99 GLY A O 1
ATOM 719 N N . LYS A 1 100 ? -5.647 1.782 -8.354 1.00 85.75 100 LYS A N 1
ATOM 720 C CA . LYS A 1 100 ? -5.769 0.852 -9.487 1.00 85.75 100 LYS A CA 1
ATOM 721 C C . LYS A 1 100 ? -4.400 0.446 -10.022 1.00 85.75 100 LYS A C 1
ATOM 723 O O . LYS A 1 100 ? -4.162 -0.748 -10.167 1.00 85.75 100 LYS A O 1
ATOM 728 N N . SER A 1 101 ? -3.510 1.411 -10.248 1.00 84.25 101 SER A N 1
ATOM 729 C CA . SER A 1 101 ? -2.164 1.142 -10.762 1.00 84.25 101 SER A CA 1
ATOM 730 C C . SER A 1 101 ? -1.360 0.246 -9.829 1.00 84.25 101 SER A C 1
ATOM 732 O O . SER A 1 101 ? -0.695 -0.670 -10.291 1.00 84.25 101 SER A O 1
ATOM 734 N N . LEU A 1 102 ? -1.487 0.438 -8.515 1.00 82.19 102 LEU A N 1
ATOM 735 C CA . LEU A 1 102 ? -0.891 -0.458 -7.535 1.00 82.19 102 LEU A CA 1
ATOM 736 C C . LEU A 1 102 ? -1.573 -1.827 -7.579 1.00 82.19 102 LEU A C 1
ATOM 738 O O . LEU A 1 102 ? -0.930 -2.800 -7.924 1.00 82.19 102 LEU A O 1
ATOM 742 N N . LEU A 1 103 ? -2.881 -1.905 -7.324 1.00 77.69 103 LEU A N 1
ATOM 743 C CA . LEU A 1 103 ? -3.616 -3.170 -7.165 1.00 77.69 103 LEU A CA 1
ATOM 744 C C . LEU A 1 103 ? -3.702 -4.044 -8.425 1.00 77.69 103 LEU A C 1
ATOM 746 O O . LEU A 1 103 ? -4.059 -5.214 -8.318 1.00 77.69 103 LEU A O 1
ATOM 750 N N . THR A 1 104 ? -3.487 -3.478 -9.612 1.00 73.75 104 THR A N 1
ATOM 751 C CA . THR A 1 104 ? -3.672 -4.190 -10.889 1.00 73.75 104 THR A CA 1
ATOM 752 C C . THR A 1 104 ? -2.488 -4.090 -11.834 1.00 73.75 104 THR A C 1
ATOM 754 O O . THR A 1 104 ? -2.576 -4.652 -12.925 1.00 73.75 104 THR A O 1
ATOM 757 N N . THR A 1 105 ? -1.453 -3.331 -11.452 1.00 62.59 105 THR A N 1
ATOM 758 C CA . THR A 1 105 ? -0.260 -3.055 -12.272 1.00 62.59 105 THR A CA 1
ATOM 759 C C . THR A 1 105 ? -0.553 -2.553 -13.688 1.00 62.59 105 THR A C 1
ATOM 761 O O . THR A 1 105 ? 0.274 -2.681 -14.590 1.00 62.59 105 THR A O 1
ATOM 764 N N . LYS A 1 106 ? -1.720 -1.917 -13.870 1.00 52.84 106 LYS A N 1
ATOM 765 C CA . LYS A 1 106 ? -2.216 -1.314 -15.115 1.00 52.84 106 LYS A CA 1
ATOM 766 C C . LYS A 1 106 ? -2.560 0.159 -14.953 1.00 52.84 106 LYS A C 1
ATOM 768 O O . LYS A 1 106 ? -3.036 0.554 -13.864 1.00 52.84 106 LYS A O 1
#